Protein AF-A0A328PUM5-F1 (afdb_monomer_lite)

Secondary structure (DSSP, 8-state):
--PPPHHHHHHHHHHHTS-TT--GGG--HHHHHHHHHHHHHHHS-----S--------TTTSPP-----HHHHHHHHHHHHHHHT-

Structure (mmCIF, N/CA/C/O backbone):
data_AF-A0A328PUM5-F1
#
_entry.id   AF-A0A328PUM5-F1
#
loop_
_atom_site.group_PDB
_atom_site.id
_atom_site.type_symbol
_atom_site.label_atom_id
_atom_site.label_alt_id
_atom_site.label_comp_id
_atom_site.label_asym_id
_atom_site.label_entity_id
_atom_site.label_seq_id
_atom_site.pdbx_PDB_ins_code
_atom_s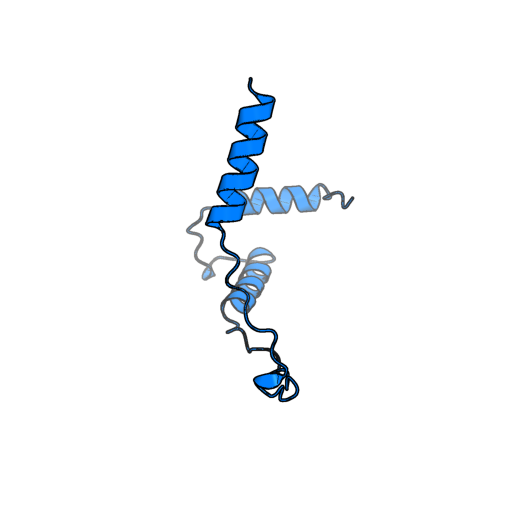ite.Cartn_x
_atom_site.Cartn_y
_atom_site.Cartn_z
_atom_site.occupancy
_atom_site.B_iso_or_equiv
_atom_site.auth_seq_id
_atom_site.auth_comp_id
_atom_site.auth_asym_id
_atom_site.auth_atom_id
_atom_site.pdbx_PDB_model_num
ATOM 1 N N . MET A 1 1 ? 10.096 21.724 -1.731 1.00 40.72 1 MET A N 1
ATOM 2 C CA . MET A 1 1 ? 9.387 21.579 -3.020 1.00 40.72 1 MET A CA 1
ATOM 3 C C . MET A 1 1 ? 10.332 20.832 -3.952 1.00 40.72 1 MET A C 1
ATOM 5 O O . MET A 1 1 ? 11.354 21.393 -4.323 1.00 40.72 1 MET A O 1
ATOM 9 N N . PHE A 1 2 ? 10.116 19.531 -4.170 1.00 49.00 2 PHE A N 1
ATOM 10 C CA . PHE A 1 2 ? 11.002 18.713 -5.008 1.00 49.00 2 PHE A CA 1
ATOM 11 C C . PHE A 1 2 ? 10.596 18.900 -6.468 1.00 49.00 2 PHE A C 1
ATOM 13 O O . PHE A 1 2 ? 9.538 18.433 -6.879 1.00 49.00 2 PHE A O 1
ATOM 20 N N . TRP A 1 3 ? 11.412 19.625 -7.225 1.00 63.47 3 TRP A N 1
ATOM 21 C CA . TRP A 1 3 ? 11.199 19.820 -8.652 1.00 63.47 3 TRP A CA 1
ATOM 22 C C . TRP A 1 3 ? 11.629 18.550 -9.389 1.00 63.47 3 TRP A C 1
ATOM 24 O O . TRP A 1 3 ? 12.774 18.113 -9.275 1.00 63.47 3 TRP A O 1
ATOM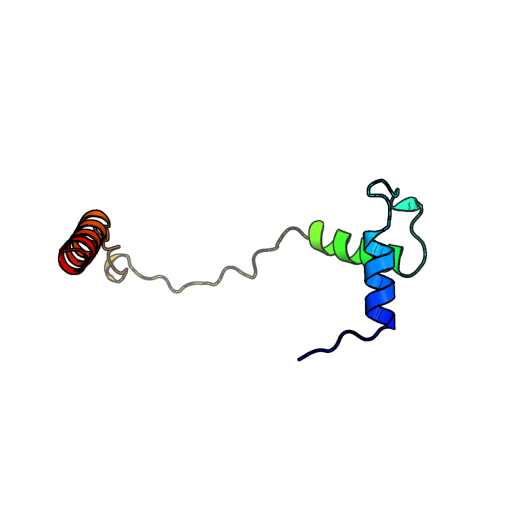 34 N N . LEU A 1 4 ? 10.687 17.927 -10.095 1.00 70.50 4 LEU A N 1
ATOM 35 C CA . LEU A 1 4 ? 10.965 16.828 -11.015 1.00 70.50 4 LEU A CA 1
ATOM 36 C C . LEU A 1 4 ? 11.832 17.363 -12.157 1.00 70.50 4 LEU A C 1
ATOM 38 O O . LEU A 1 4 ? 11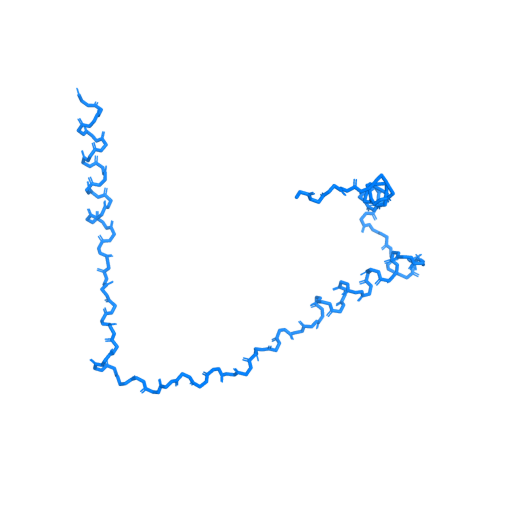.431 18.292 -12.852 1.00 70.50 4 LEU A O 1
ATOM 42 N N . THR A 1 5 ? 13.018 16.789 -12.345 1.00 80.19 5 THR A N 1
ATOM 43 C CA . THR A 1 5 ? 13.869 17.112 -13.495 1.00 80.19 5 THR A CA 1
ATOM 44 C C . THR A 1 5 ? 13.230 16.597 -14.786 1.00 80.19 5 THR A C 1
ATOM 46 O O . THR A 1 5 ? 12.532 15.577 -14.775 1.00 80.19 5 THR A O 1
ATOM 49 N N . GLU A 1 6 ? 13.478 17.273 -15.912 1.00 74.44 6 GLU A N 1
ATOM 50 C CA . GLU A 1 6 ? 12.910 16.901 -17.222 1.00 74.44 6 GLU A CA 1
ATOM 51 C C . GLU A 1 6 ? 13.198 15.441 -17.602 1.00 74.44 6 GLU A C 1
ATOM 53 O O . GLU A 1 6 ? 12.340 14.760 -18.164 1.00 74.44 6 GLU A O 1
ATOM 58 N N . ASP A 1 7 ? 14.366 14.920 -17.221 1.00 76.56 7 ASP A N 1
ATOM 59 C CA . ASP A 1 7 ? 14.744 13.523 -17.450 1.00 76.56 7 ASP A CA 1
ATOM 60 C C . ASP A 1 7 ? 13.863 12.527 -16.693 1.00 76.56 7 ASP A C 1
ATOM 62 O O . ASP A 1 7 ? 13.569 11.439 -17.194 1.00 76.56 7 ASP A O 1
ATOM 66 N N . VAL A 1 8 ? 13.447 12.869 -15.473 1.00 74.50 8 VAL A N 1
ATOM 67 C CA . VAL A 1 8 ? 12.553 12.016 -14.681 1.00 74.50 8 VAL A CA 1
ATOM 68 C 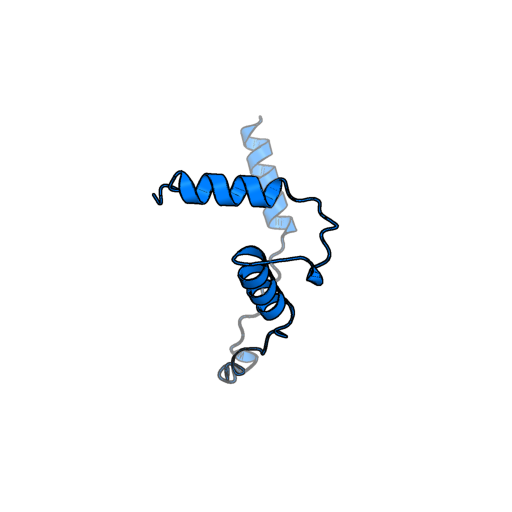C . VAL A 1 8 ? 11.132 12.124 -15.222 1.00 74.50 8 VAL A C 1
ATOM 70 O O . VAL A 1 8 ? 10.462 11.105 -15.358 1.00 74.50 8 VAL A O 1
ATOM 73 N N . HIS A 1 9 ? 10.703 13.323 -15.617 1.00 71.44 9 HIS A N 1
ATOM 74 C CA . HIS A 1 9 ? 9.403 13.541 -16.248 1.00 71.44 9 HIS A CA 1
ATOM 75 C C . HIS A 1 9 ? 9.242 12.714 -17.534 1.00 71.44 9 HIS A C 1
ATOM 77 O O . HIS A 1 9 ? 8.270 11.973 -17.672 1.00 71.44 9 HIS A O 1
ATOM 83 N N . LYS A 1 10 ? 10.239 12.736 -18.430 1.00 72.62 10 LYS A N 1
ATOM 84 C CA . LYS A 1 10 ? 10.242 11.924 -19.661 1.00 72.62 10 LYS A CA 1
ATOM 85 C C . LYS A 1 10 ? 10.179 10.422 -19.381 1.00 72.62 10 LYS A C 1
ATOM 87 O O . LYS A 1 10 ? 9.469 9.700 -20.073 1.00 72.62 10 LYS A O 1
ATOM 92 N N . LYS A 1 11 ? 10.885 9.942 -18.351 1.00 72.94 11 LYS A N 1
ATOM 93 C CA . LYS A 1 11 ? 10.845 8.524 -17.946 1.00 72.94 11 LYS A CA 1
ATOM 94 C C . LYS A 1 11 ? 9.482 8.105 -17.399 1.00 72.94 11 LYS A C 1
ATOM 96 O O . LYS A 1 11 ? 9.097 6.961 -17.606 1.00 72.94 11 LYS A O 1
ATOM 101 N N . ILE A 1 12 ? 8.777 9.008 -16.715 1.00 69.31 12 ILE A N 1
ATOM 102 C CA . ILE A 1 12 ? 7.425 8.761 -16.202 1.00 69.31 12 ILE A CA 1
ATOM 103 C C . ILE A 1 12 ? 6.422 8.701 -17.356 1.00 69.31 12 ILE A C 1
ATOM 105 O O . ILE A 1 12 ? 5.663 7.743 -17.428 1.00 69.31 12 ILE A O 1
ATOM 109 N N . LEU A 1 13 ? 6.454 9.664 -18.284 1.00 66.69 13 LEU A N 1
ATOM 110 C CA . LEU A 1 13 ? 5.563 9.659 -19.452 1.00 66.69 13 LEU A CA 1
ATOM 111 C C . LEU A 1 13 ? 5.743 8.393 -20.295 1.00 66.69 13 LEU A C 1
ATOM 113 O O . LEU A 1 13 ? 4.776 7.695 -20.574 1.00 66.69 13 LEU A O 1
ATOM 117 N N . TYR A 1 14 ? 6.993 8.026 -20.582 1.00 66.88 14 TYR A N 1
ATOM 118 C CA . TYR A 1 14 ? 7.314 6.809 -21.330 1.00 66.88 14 TYR A CA 1
ATOM 119 C C . TYR A 1 14 ? 6.924 5.508 -20.607 1.00 66.88 14 TYR A C 1
ATOM 121 O O . TYR A 1 14 ? 6.835 4.459 -21.237 1.00 66.88 14 TYR A O 1
ATOM 129 N N . PHE A 1 15 ? 6.742 5.549 -19.285 1.00 64.69 15 PHE A N 1
ATOM 130 C CA . PHE A 1 15 ? 6.240 4.418 -18.505 1.00 64.69 15 PHE A CA 1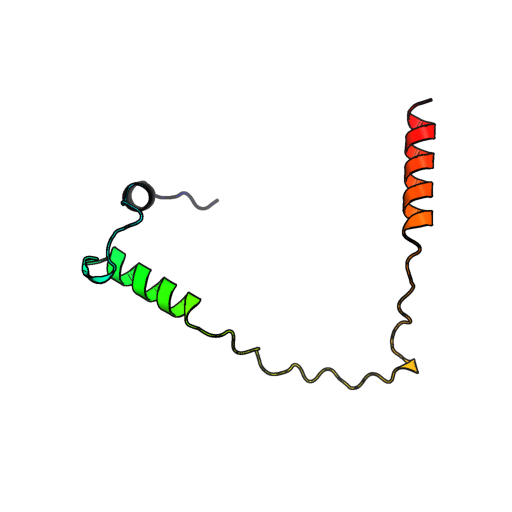
ATOM 131 C C . PHE A 1 15 ? 4.705 4.357 -18.510 1.00 64.69 15 PHE A C 1
ATOM 133 O O . PHE A 1 15 ? 4.150 3.268 -18.558 1.00 64.69 15 PHE A O 1
ATOM 140 N N . ILE A 1 16 ? 4.021 5.507 -18.490 1.00 66.06 16 ILE A N 1
ATOM 141 C CA . ILE A 1 16 ? 2.549 5.593 -18.554 1.00 66.06 16 ILE A CA 1
ATOM 142 C C . ILE A 1 16 ? 2.026 5.216 -19.948 1.00 66.06 16 ILE A C 1
ATOM 144 O O . ILE A 1 16 ? 0.952 4.638 -20.059 1.00 66.06 16 ILE A O 1
ATOM 148 N N . GLU A 1 17 ? 2.781 5.524 -21.002 1.00 64.38 17 GLU A N 1
ATOM 149 C CA . GLU A 1 17 ? 2.431 5.184 -22.388 1.00 64.38 17 GLU A CA 1
ATOM 150 C C . GLU A 1 17 ? 2.690 3.707 -22.753 1.00 64.38 17 GLU A C 1
ATOM 152 O O . GLU A 1 17 ? 2.383 3.297 -23.874 1.00 64.38 17 GLU A O 1
ATOM 157 N N . GLU A 1 18 ? 3.253 2.887 -21.853 1.00 60.56 18 GLU A N 1
ATOM 158 C CA . GLU A 1 18 ? 3.409 1.456 -22.131 1.00 60.56 18 GLU A CA 1
ATOM 159 C C . GLU A 1 18 ? 2.057 0.728 -22.113 1.00 60.56 18 GLU A C 1
ATOM 161 O O . GLU A 1 18 ? 1.251 0.948 -21.209 1.00 60.56 18 GLU A O 1
ATOM 166 N N . PRO A 1 19 ? 1.809 -0.188 -23.067 1.00 63.72 19 PRO A N 1
ATOM 167 C CA . PRO A 1 19 ? 0.606 -1.007 -23.052 1.00 63.72 19 PRO A CA 1
ATOM 168 C C . PRO A 1 19 ? 0.567 -1.880 -21.789 1.00 63.72 19 PRO A C 1
ATOM 170 O O . PRO A 1 19 ? 1.563 -2.524 -21.438 1.00 63.72 19 PRO A O 1
ATOM 173 N N . GLU A 1 20 ? -0.599 -1.925 -21.135 1.00 59.56 20 GLU A N 1
ATOM 174 C CA . GLU A 1 20 ? -0.830 -2.650 -19.871 1.00 59.56 20 GLU A CA 1
ATOM 175 C C . GLU A 1 20 ? -0.452 -4.145 -19.953 1.00 59.56 20 GLU A C 1
ATOM 177 O O . GLU A 1 20 ? -0.039 -4.732 -18.955 1.00 59.56 20 GLU A O 1
ATOM 182 N N . ASP A 1 21 ? -0.495 -4.734 -21.155 1.00 58.03 21 ASP A N 1
ATOM 183 C CA . ASP A 1 21 ? -0.220 -6.151 -21.445 1.00 58.03 21 ASP A CA 1
ATOM 184 C C . ASP A 1 21 ? 1.250 -6.471 -21.793 1.00 58.03 21 ASP A C 1
ATOM 186 O O . ASP A 1 21 ? 1.563 -7.453 -22.474 1.00 58.03 21 ASP A O 1
ATOM 190 N N . THR A 1 22 ? 2.202 -5.657 -21.340 1.00 65.19 22 THR A N 1
ATOM 191 C CA . THR A 1 22 ? 3.623 -5.955 -21.572 1.00 65.19 22 THR A CA 1
ATOM 192 C C . THR A 1 22 ? 4.059 -7.167 -20.734 1.00 65.19 22 THR A C 1
ATOM 194 O O . THR A 1 22 ? 4.224 -7.059 -19.517 1.00 65.19 22 THR A O 1
ATOM 197 N N . ASP A 1 23 ? 4.286 -8.327 -21.375 1.00 70.75 23 ASP A N 1
ATOM 198 C CA . ASP A 1 23 ? 4.788 -9.536 -20.698 1.00 70.75 23 ASP A CA 1
ATOM 199 C C . ASP A 1 23 ? 6.082 -9.193 -19.927 1.00 70.75 23 ASP A C 1
ATOM 201 O O . ASP A 1 23 ? 7.076 -8.783 -20.547 1.00 70.75 23 ASP A O 1
ATOM 205 N N . PRO A 1 24 ? 6.129 -9.400 -18.595 1.00 67.56 24 PRO A N 1
ATOM 206 C CA . PRO A 1 24 ? 7.293 -9.113 -17.759 1.00 67.56 24 PRO A CA 1
ATOM 207 C C . PRO A 1 24 ? 8.612 -9.714 -18.255 1.00 67.56 24 PRO A C 1
ATOM 209 O O . PRO A 1 24 ? 9.694 -9.229 -17.903 1.00 67.56 24 PRO A O 1
ATOM 212 N N . LYS A 1 25 ? 8.553 -10.787 -19.053 1.00 74.12 25 LYS A N 1
ATOM 213 C CA . LYS A 1 25 ? 9.729 -11.436 -19.653 1.00 74.12 25 LYS A CA 1
ATOM 214 C C . LYS A 1 25 ? 10.409 -10.586 -20.723 1.00 74.12 25 LYS A C 1
ATOM 216 O O . LYS A 1 25 ? 11.605 -10.763 -20.945 1.00 74.12 25 LYS A O 1
ATOM 221 N N . THR A 1 26 ? 9.676 -9.672 -21.349 1.00 78.81 26 THR A N 1
ATOM 222 C CA . THR A 1 26 ? 10.175 -8.791 -22.415 1.00 78.81 26 THR A CA 1
ATOM 223 C C . THR A 1 26 ? 10.802 -7.502 -21.877 1.00 78.81 26 THR A C 1
ATOM 225 O O . THR A 1 26 ? 11.473 -6.785 -22.615 1.00 78.81 26 THR A O 1
ATOM 228 N N . LEU A 1 27 ? 10.665 -7.227 -20.574 1.00 76.31 27 LEU A N 1
ATOM 229 C CA . LEU A 1 27 ? 11.232 -6.040 -19.939 1.00 76.31 27 LEU A CA 1
ATOM 230 C C . LEU A 1 27 ? 12.769 -6.092 -19.920 1.00 76.31 27 LEU A C 1
ATOM 232 O O . LEU A 1 27 ? 13.376 -7.039 -19.409 1.00 76.31 27 LEU A O 1
ATOM 236 N N . VAL A 1 28 ? 13.415 -5.016 -20.379 1.00 81.31 28 VAL A N 1
ATOM 237 C CA . VAL A 1 28 ? 14.883 -4.863 -20.388 1.00 81.31 28 VAL A CA 1
ATOM 238 C C . VAL A 1 28 ? 15.307 -3.604 -19.618 1.00 81.31 28 VAL A C 1
ATOM 240 O O . VAL A 1 28 ? 14.544 -2.652 -19.455 1.00 81.31 28 VAL A O 1
ATOM 243 N N . GLY A 1 29 ? 16.535 -3.607 -19.090 1.00 82.56 29 GLY A N 1
ATOM 244 C CA . GLY A 1 29 ? 17.161 -2.433 -18.477 1.00 82.56 29 GLY A CA 1
ATOM 245 C C . GLY A 1 29 ? 16.445 -1.927 -17.220 1.00 82.56 29 GLY A C 1
ATOM 246 O O . GLY A 1 29 ? 16.194 -2.685 -16.279 1.00 82.56 29 GLY A O 1
ATOM 247 N N . TYR A 1 30 ? 16.149 -0.624 -17.198 1.00 80.69 30 TYR A N 1
ATOM 248 C CA . TYR A 1 30 ? 15.549 0.069 -16.051 1.00 80.69 30 TYR A CA 1
ATOM 249 C C . TYR A 1 30 ? 14.158 -0.476 -15.690 1.00 80.69 30 TYR A C 1
ATOM 251 O O . TYR A 1 30 ? 13.885 -0.732 -14.518 1.00 80.69 30 TYR A O 1
ATOM 259 N N . LYS A 1 31 ? 13.325 -0.765 -16.696 1.00 77.00 31 LYS A N 1
ATOM 260 C CA . LYS A 1 31 ? 11.959 -1.279 -16.510 1.00 77.00 31 LYS A CA 1
ATOM 261 C C . LYS A 1 31 ? 11.950 -2.632 -15.797 1.00 77.00 31 LYS A C 1
ATOM 263 O O . LYS A 1 31 ? 11.230 -2.822 -14.821 1.00 77.00 31 LYS A O 1
ATOM 268 N N . ARG A 1 32 ? 12.855 -3.542 -16.180 1.00 81.31 32 ARG A N 1
ATOM 269 C CA . ARG A 1 32 ? 13.027 -4.844 -15.506 1.00 81.31 32 ARG A CA 1
ATOM 270 C C . ARG A 1 32 ? 13.448 -4.694 -14.042 1.00 81.31 32 ARG A C 1
ATOM 272 O O . ARG A 1 32 ? 13.047 -5.495 -13.197 1.00 81.31 32 ARG A O 1
ATOM 279 N N . LYS A 1 33 ? 14.290 -3.699 -13.745 1.00 83.06 33 LYS A N 1
ATOM 280 C CA . LYS A 1 33 ? 14.777 -3.428 -12.386 1.00 83.06 33 LYS A CA 1
ATOM 281 C C . LYS A 1 33 ? 13.643 -2.943 -11.483 1.00 83.06 33 LYS A C 1
ATOM 283 O O . LYS A 1 33 ? 13.480 -3.494 -10.395 1.00 83.06 33 LYS A O 1
ATOM 288 N N . GLU A 1 34 ? 12.859 -1.967 -11.934 1.00 80.69 34 GLU A N 1
ATOM 289 C CA . GLU A 1 34 ? 11.717 -1.457 -11.164 1.00 80.69 34 GLU A CA 1
ATOM 290 C C . GLU A 1 34 ? 10.605 -2.506 -11.047 1.00 80.69 34 GLU A C 1
ATOM 292 O O . GLU A 1 34 ? 10.117 -2.736 -9.943 1.00 80.69 34 GLU A O 1
ATOM 297 N N . TYR A 1 35 ? 10.292 -3.253 -12.113 1.00 82.38 35 TYR A N 1
ATOM 298 C CA . TYR A 1 35 ? 9.325 -4.357 -12.045 1.00 82.38 35 TYR A CA 1
ATOM 299 C C . TYR A 1 35 ? 9.687 -5.370 -10.950 1.00 82.38 35 TYR A C 1
ATOM 301 O O . TYR A 1 35 ? 8.868 -5.682 -10.089 1.00 82.38 35 TYR A O 1
ATOM 309 N N . LYS A 1 36 ? 10.946 -5.834 -10.905 1.00 81.00 36 LYS A N 1
ATOM 310 C CA . LYS A 1 36 ? 11.413 -6.745 -9.844 1.00 81.00 36 LYS A CA 1
ATOM 311 C C . LYS A 1 36 ? 11.310 -6.125 -8.452 1.00 81.00 36 LYS A C 1
ATOM 313 O O . LYS A 1 36 ? 10.994 -6.830 -7.495 1.00 81.00 36 LYS A O 1
ATOM 318 N N . ARG A 1 37 ? 11.587 -4.826 -8.321 1.00 81.56 37 ARG A N 1
ATOM 319 C CA . ARG A 1 37 ? 11.484 -4.103 -7.049 1.00 81.56 37 ARG A CA 1
ATOM 320 C C . ARG A 1 37 ? 10.039 -4.075 -6.552 1.00 81.56 37 ARG A C 1
ATOM 322 O O . ARG A 1 37 ? 9.800 -4.423 -5.397 1.00 81.56 37 ARG A O 1
ATOM 329 N N . TYR A 1 38 ? 9.087 -3.723 -7.411 1.00 79.56 38 TYR A N 1
ATOM 330 C CA . TYR A 1 38 ? 7.665 -3.732 -7.065 1.00 79.56 38 TYR A CA 1
ATOM 331 C C . TYR A 1 38 ? 7.152 -5.145 -6.801 1.00 79.56 38 TYR A C 1
ATOM 333 O O . TYR A 1 38 ? 6.469 -5.363 -5.804 1.00 79.56 38 TYR A O 1
ATOM 341 N N . GLN A 1 39 ? 7.568 -6.127 -7.604 1.00 79.31 39 GLN A N 1
ATOM 342 C CA . GLN A 1 39 ? 7.229 -7.530 -7.384 1.00 79.31 39 GLN A CA 1
ATOM 343 C C . GLN A 1 39 ? 7.679 -8.004 -5.997 1.00 79.31 39 GLN A C 1
ATOM 345 O O . GLN A 1 39 ? 6.898 -8.638 -5.300 1.00 79.31 39 GLN A O 1
ATOM 350 N N . GLN A 1 40 ? 8.890 -7.646 -5.554 1.00 77.38 40 GLN A N 1
ATOM 351 C CA . GLN A 1 40 ? 9.376 -7.961 -4.204 1.00 77.38 40 GLN A CA 1
ATOM 352 C C . GLN A 1 40 ? 8.583 -7.263 -3.094 1.00 77.38 40 GLN A C 1
ATOM 354 O O . GLN A 1 40 ? 8.435 -7.822 -2.007 1.00 77.38 40 GLN A O 1
ATOM 359 N N . PHE A 1 41 ? 8.104 -6.042 -3.336 1.00 74.38 41 PHE A N 1
ATOM 360 C CA . PHE A 1 41 ? 7.243 -5.321 -2.397 1.00 74.38 41 PHE A CA 1
ATOM 361 C C . PHE A 1 41 ? 5.879 -5.997 -2.257 1.00 74.38 41 PHE A C 1
ATOM 363 O O . PHE A 1 41 ? 5.433 -6.225 -1.138 1.00 74.38 41 PHE A O 1
ATOM 370 N N . LEU A 1 42 ? 5.262 -6.369 -3.378 1.00 72.88 42 LEU A N 1
ATOM 371 C CA . LEU A 1 42 ? 3.953 -7.022 -3.416 1.00 72.88 42 LEU A CA 1
ATOM 372 C C . LEU A 1 42 ? 4.013 -8.475 -2.925 1.00 72.88 42 LEU A C 1
ATOM 374 O O . LEU A 1 42 ? 3.095 -8.949 -2.263 1.00 72.88 42 LEU A O 1
ATOM 378 N N . SER A 1 43 ? 5.109 -9.189 -3.201 1.00 71.38 43 SER A N 1
ATOM 379 C CA . SER A 1 43 ? 5.296 -10.578 -2.768 1.00 71.38 43 SER A CA 1
ATOM 380 C C . SER A 1 43 ? 5.737 -10.701 -1.311 1.00 71.38 43 SER A C 1
ATOM 382 O O . SER A 1 43 ? 5.667 -11.788 -0.731 1.00 71.38 43 SER A O 1
ATOM 384 N N . LYS A 1 44 ? 6.245 -9.622 -0.701 1.00 71.31 44 LYS A N 1
ATOM 385 C CA . LYS A 1 44 ? 6.559 -9.612 0.727 1.00 71.31 44 LYS A CA 1
ATOM 386 C C . LYS A 1 44 ? 5.247 -9.668 1.501 1.00 71.31 44 LYS A C 1
ATOM 388 O O . LYS A 1 44 ? 4.620 -8.647 1.759 1.00 71.31 44 LYS A O 1
ATOM 393 N N . LYS A 1 45 ? 4.873 -10.873 1.945 1.00 63.44 45 LYS A N 1
ATOM 394 C CA . LYS A 1 45 ? 3.891 -11.032 3.023 1.00 63.44 45 LYS A CA 1
ATOM 395 C C . LYS A 1 45 ? 4.331 -10.130 4.172 1.00 63.44 45 LYS A C 1
ATOM 397 O O . LYS A 1 45 ? 5.454 -10.283 4.664 1.00 63.44 45 LYS A O 1
ATOM 402 N N . TYR A 1 46 ? 3.481 -9.175 4.545 1.00 62.00 46 TYR A N 1
ATOM 403 C CA . TYR A 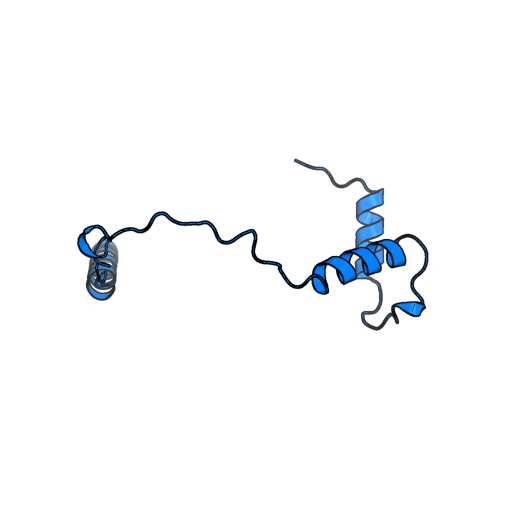1 46 ? 3.715 -8.286 5.675 1.00 62.00 46 TYR A CA 1
ATOM 404 C C . TYR A 1 46 ? 4.011 -9.156 6.898 1.00 62.00 46 TYR A C 1
ATOM 406 O O . TYR A 1 46 ? 3.127 -9.832 7.420 1.00 62.00 46 TYR A O 1
ATOM 414 N N . LYS A 1 47 ? 5.281 -9.223 7.307 1.00 61.44 47 LYS A N 1
ATOM 415 C CA . LYS A 1 47 ? 5.634 -9.818 8.591 1.00 61.44 47 LYS A CA 1
ATOM 416 C C . LYS A 1 47 ? 5.244 -8.760 9.613 1.00 61.44 47 LYS A C 1
ATOM 418 O O . LYS A 1 47 ? 5.880 -7.703 9.578 1.00 61.44 47 LYS A O 1
ATOM 423 N N . PRO A 1 48 ? 4.226 -8.984 10.464 1.00 60.78 48 PRO A N 1
ATOM 424 C CA . PRO A 1 48 ? 3.943 -8.037 11.524 1.00 60.78 48 PRO A CA 1
ATOM 425 C C . PRO A 1 48 ? 5.248 -7.818 12.287 1.00 60.78 48 PRO A C 1
ATOM 427 O O . PRO A 1 48 ? 5.918 -8.771 12.701 1.00 60.78 48 PRO A O 1
ATOM 430 N N . THR A 1 49 ? 5.666 -6.558 12.367 1.00 64.75 49 THR A N 1
ATOM 431 C CA . THR A 1 49 ? 6.755 -6.139 13.242 1.00 64.75 49 THR A CA 1
ATOM 432 C C . THR A 1 49 ? 6.468 -6.721 14.620 1.00 64.75 49 THR A C 1
ATOM 434 O O . THR A 1 49 ? 5.317 -6.702 15.052 1.00 64.75 49 THR A O 1
ATOM 437 N N . LYS A 1 50 ? 7.499 -7.333 15.231 1.00 66.12 50 LYS A N 1
ATOM 438 C CA . LYS A 1 50 ? 7.474 -8.026 16.534 1.00 66.12 50 LYS A CA 1
ATOM 439 C C . LYS A 1 50 ? 6.283 -7.576 17.374 1.00 66.12 50 LYS A C 1
ATOM 441 O O . LYS A 1 50 ? 6.222 -6.386 17.673 1.00 66.12 50 LYS A O 1
ATOM 446 N N . HIS A 1 51 ? 5.394 -8.509 17.739 1.00 62.78 51 HIS A N 1
ATOM 447 C CA . HIS A 1 51 ? 4.275 -8.247 18.643 1.00 62.78 51 HIS A CA 1
ATOM 448 C C . HIS A 1 51 ? 4.740 -7.287 19.736 1.00 62.78 51 HIS A C 1
ATOM 450 O O . HIS A 1 51 ? 5.585 -7.653 20.560 1.00 62.78 51 HIS A O 1
ATOM 456 N N . PHE A 1 52 ? 4.263 -6.042 19.680 1.00 63.53 52 PHE A N 1
ATOM 457 C CA . PHE A 1 52 ? 4.488 -5.101 20.759 1.00 63.53 52 PHE A CA 1
ATOM 458 C C . PHE A 1 52 ? 3.932 -5.797 21.995 1.00 63.53 52 PHE A C 1
ATOM 460 O O . PHE A 1 52 ? 2.740 -6.102 22.052 1.00 63.53 52 PHE A O 1
ATOM 467 N N . LYS A 1 53 ? 4.810 -6.135 22.943 1.00 66.75 53 LYS A N 1
ATOM 468 C CA . LYS A 1 53 ? 4.388 -6.598 24.261 1.00 66.75 53 LYS A CA 1
ATOM 469 C C . LYS A 1 53 ? 3.777 -5.384 24.942 1.00 66.75 53 LYS A C 1
ATOM 471 O O . LYS A 1 53 ? 4.465 -4.650 25.644 1.00 66.75 53 LYS A O 1
ATOM 476 N N . VAL A 1 54 ? 2.513 -5.120 24.634 1.00 68.69 54 VAL A N 1
ATOM 477 C CA . VAL A 1 54 ? 1.716 -4.146 25.366 1.00 68.69 54 VAL A CA 1
ATOM 478 C C . VAL A 1 54 ? 1.710 -4.621 26.821 1.00 68.69 54 VAL A C 1
ATOM 480 O O . VAL A 1 54 ? 1.495 -5.818 27.051 1.00 68.69 54 VAL A O 1
ATOM 483 N N . PRO A 1 55 ? 2.014 -3.753 27.799 1.00 74.81 55 PRO A N 1
ATOM 484 C CA . PRO A 1 55 ? 1.885 -4.126 29.198 1.00 74.81 55 PRO A CA 1
ATOM 485 C C . PRO A 1 55 ? 0.458 -4.621 29.450 1.00 74.81 55 PRO A C 1
ATOM 487 O O . PRO A 1 55 ? -0.499 -4.097 28.880 1.00 74.81 55 PRO A O 1
ATOM 490 N N . PHE A 1 56 ? 0.321 -5.657 30.274 1.00 78.19 56 PHE A N 1
ATOM 491 C CA . PHE A 1 56 ? -0.987 -6.153 30.680 1.00 78.19 56 PHE A CA 1
ATOM 492 C C . PHE A 1 56 ? -1.703 -5.050 31.467 1.00 78.19 56 PHE A C 1
ATOM 494 O O . PHE A 1 56 ? -1.273 -4.690 32.561 1.00 78.19 56 PHE A O 1
ATOM 501 N N . ILE A 1 57 ? -2.770 -4.500 30.891 1.00 74.06 57 ILE A N 1
ATOM 502 C CA . ILE A 1 57 ? -3.643 -3.528 31.550 1.00 74.06 57 ILE A CA 1
ATOM 503 C C . ILE A 1 57 ? -4.861 -4.314 32.047 1.00 74.06 57 ILE A C 1
ATOM 505 O O . ILE A 1 57 ? -5.611 -4.835 31.218 1.00 74.06 57 ILE A O 1
ATOM 509 N N . PRO A 1 58 ? -5.073 -4.438 33.371 1.00 80.69 58 PRO A N 1
ATOM 510 C CA . PRO A 1 58 ? -6.285 -5.046 33.903 1.00 80.69 58 PRO A CA 1
ATOM 511 C C . PRO A 1 58 ? -7.522 -4.323 33.361 1.00 80.69 58 PRO A C 1
ATOM 513 O O . PRO A 1 58 ? -7.520 -3.100 33.222 1.00 80.69 58 PRO A O 1
ATOM 516 N N . SER A 1 59 ? -8.600 -5.058 33.093 1.00 73.56 59 SER A N 1
ATOM 517 C CA . SER A 1 59 ? -9.844 -4.494 32.544 1.00 73.56 59 SER A CA 1
ATOM 518 C C . SER A 1 59 ? -10.434 -3.367 33.404 1.00 73.56 59 SER A C 1
ATOM 520 O O . SER A 1 59 ? -11.091 -2.476 32.873 1.00 73.56 59 SER A O 1
ATOM 522 N N . SER A 1 60 ? -10.138 -3.342 34.706 1.00 76.56 60 SER A N 1
ATOM 523 C CA . SER A 1 60 ? -10.495 -2.256 35.627 1.00 76.56 60 SER A CA 1
ATOM 524 C C . SER A 1 60 ? -9.810 -0.915 35.328 1.00 76.56 60 SER A C 1
ATOM 526 O O . SER A 1 60 ? -10.369 0.126 35.659 1.00 76.56 60 SER A O 1
ATOM 528 N N . PHE A 1 61 ? -8.632 -0.933 34.698 1.00 72.81 61 PHE A N 1
ATOM 529 C CA . PHE A 1 61 ? -7.892 0.254 34.250 1.00 72.81 61 PHE A CA 1
ATOM 530 C C . PHE A 1 61 ? -8.131 0.578 32.773 1.00 72.81 61 PHE A C 1
ATOM 532 O O . PHE A 1 61 ? -7.703 1.630 32.297 1.00 72.81 61 PHE A O 1
ATOM 539 N N . SER A 1 62 ? -8.801 -0.310 32.033 1.00 71.12 62 SER A N 1
ATOM 540 C CA . SER A 1 62 ? -9.205 -0.003 30.667 1.00 71.12 62 SER A CA 1
ATOM 541 C C . SER A 1 62 ? -10.262 1.100 30.699 1.00 71.12 62 SER A C 1
ATOM 543 O O . SER A 1 62 ? -11.229 1.026 31.462 1.00 71.12 62 SER A O 1
ATOM 545 N N . ALA A 1 63 ? -10.063 2.150 29.900 1.00 72.19 63 ALA A N 1
ATOM 546 C CA . ALA A 1 63 ? -11.092 3.160 29.722 1.00 72.19 63 ALA A CA 1
ATOM 547 C C . ALA A 1 63 ? -12.349 2.442 29.223 1.00 72.19 63 ALA A C 1
ATOM 549 O O . ALA A 1 63 ? -12.309 1.779 28.184 1.00 72.19 63 ALA A O 1
ATOM 550 N N . LYS A 1 64 ? -13.449 2.535 29.981 1.00 70.81 64 LYS A N 1
ATOM 551 C CA . LYS A 1 64 ? -14.748 2.054 29.509 1.00 70.81 64 LYS A CA 1
ATOM 552 C C . LYS A 1 64 ? -14.970 2.717 28.158 1.00 70.81 64 LYS A C 1
ATOM 554 O O . LYS A 1 64 ? -14.930 3.945 28.089 1.00 70.81 64 LYS A O 1
ATOM 559 N N . ALA A 1 65 ? -15.137 1.919 27.106 1.00 66.31 65 ALA A N 1
ATOM 560 C CA . ALA A 1 65 ? -15.518 2.444 25.809 1.00 66.31 65 ALA A CA 1
ATOM 561 C C . ALA A 1 65 ? -16.816 3.220 26.036 1.00 66.31 65 ALA A C 1
ATOM 563 O O . ALA A 1 65 ? -17.857 2.612 26.292 1.00 66.31 65 ALA A O 1
ATOM 564 N N . SER A 1 66 ? -16.744 4.555 26.061 1.00 64.81 66 SER A N 1
ATOM 565 C CA . SER A 1 66 ? -17.966 5.330 26.057 1.00 64.81 66 SER A CA 1
ATOM 566 C C . SER A 1 66 ? -18.568 5.047 24.694 1.00 64.81 66 SER A C 1
ATOM 568 O O . SER A 1 66 ? -17.960 5.295 23.652 1.00 64.81 66 SER A O 1
ATOM 570 N N . THR A 1 67 ? -19.728 4.406 24.692 1.00 64.56 67 THR A N 1
ATOM 571 C CA . THR A 1 67 ? -20.587 4.417 23.522 1.00 64.56 67 THR A CA 1
ATOM 572 C C . THR A 1 67 ? -20.936 5.879 23.320 1.00 64.56 67 THR A C 1
ATOM 574 O O . THR A 1 67 ? -21.835 6.401 23.976 1.00 64.56 67 THR A O 1
ATOM 577 N N . GLN A 1 68 ? -20.139 6.579 22.513 1.00 66.19 68 GLN A N 1
ATOM 578 C CA . GLN A 1 68 ? -20.474 7.918 22.070 1.00 66.19 68 GLN A CA 1
ATOM 579 C C . GLN A 1 68 ? -21.827 7.776 21.384 1.00 66.19 68 GLN A C 1
ATOM 581 O O . GLN A 1 68 ? -21.945 7.063 20.386 1.00 66.19 68 GLN A O 1
ATOM 586 N N . ASN A 1 69 ? -22.866 8.360 21.980 1.00 73.50 69 ASN A N 1
ATOM 587 C CA . ASN A 1 69 ? -24.191 8.350 21.394 1.00 73.50 69 ASN A CA 1
ATOM 588 C C . ASN A 1 69 ? -24.153 9.283 20.181 1.00 73.50 69 ASN A C 1
ATOM 590 O O . ASN A 1 69 ? -24.441 10.473 20.279 1.00 73.50 69 ASN A O 1
ATOM 594 N N . TYR A 1 70 ? -23.710 8.755 19.037 1.00 76.88 70 TYR A N 1
ATOM 595 C CA . TYR A 1 70 ? -23.550 9.527 17.806 1.00 76.88 70 TYR A CA 1
ATOM 596 C C . TYR A 1 70 ? -24.854 10.219 17.396 1.00 76.88 70 TYR A C 1
ATOM 598 O O . TYR A 1 70 ? -24.803 11.261 16.751 1.00 76.88 70 TYR A O 1
ATOM 606 N N . GLN A 1 71 ? -26.006 9.696 17.825 1.00 79.25 71 GLN A N 1
ATOM 607 C CA . GLN A 1 71 ? -27.308 10.303 17.591 1.00 79.25 71 GLN A CA 1
ATOM 608 C C . GLN A 1 71 ? -27.445 11.677 18.267 1.00 79.25 71 GLN A C 1
ATOM 610 O O . GLN A 1 71 ? -27.847 12.627 17.603 1.00 79.25 71 GLN A O 1
ATOM 615 N N . GLU A 1 72 ? -27.030 11.821 19.530 1.00 77.50 72 GLU A N 1
ATOM 616 C CA . GLU A 1 72 ? -27.071 13.106 20.253 1.00 77.50 72 GLU A CA 1
ATOM 617 C C . GLU A 1 72 ? -26.148 14.146 19.606 1.00 77.50 72 GLU A C 1
ATOM 619 O O . GLU A 1 72 ? -26.501 15.318 19.477 1.00 77.50 72 GLU A O 1
ATOM 624 N N . ILE A 1 73 ? -24.979 13.707 19.133 1.00 81.56 73 ILE A N 1
ATOM 625 C CA . ILE A 1 73 ? -24.024 14.569 18.426 1.00 81.56 73 ILE A CA 1
ATOM 626 C C . ILE A 1 73 ? -24.629 15.046 17.098 1.00 81.56 73 ILE A C 1
ATOM 628 O O . ILE A 1 73 ? -24.568 16.232 16.773 1.00 81.56 73 ILE A O 1
ATOM 632 N N . ILE A 1 74 ? -25.249 14.142 16.335 1.00 83.69 74 ILE A N 1
ATOM 633 C CA . ILE A 1 74 ? -25.921 14.474 15.072 1.00 83.69 74 ILE A CA 1
ATOM 634 C C . ILE A 1 74 ? -27.083 15.445 15.310 1.00 83.69 74 ILE A C 1
ATOM 636 O O . ILE A 1 74 ? -27.240 16.405 14.555 1.00 83.69 74 ILE A O 1
ATOM 640 N N . GLU A 1 75 ? -27.896 15.218 16.341 1.00 85.19 75 GLU A N 1
ATOM 641 C CA . GLU A 1 75 ? -29.025 16.084 16.698 1.00 85.19 75 GLU A CA 1
ATOM 642 C C . GLU A 1 75 ? -28.567 17.484 17.109 1.00 85.19 75 GLU A C 1
ATOM 644 O O . GLU A 1 75 ? -29.133 18.471 16.637 1.00 85.19 75 GLU A O 1
ATOM 649 N N . TYR A 1 76 ? -27.488 17.581 17.887 1.00 84.81 76 TYR A N 1
ATOM 650 C CA . TYR A 1 76 ? -26.869 18.854 18.248 1.00 84.81 76 TYR A CA 1
ATOM 651 C C . TYR A 1 76 ? -26.441 19.658 17.010 1.00 84.81 76 TYR A C 1
ATOM 653 O O . TYR A 1 76 ? -26.832 20.817 16.855 1.00 84.81 76 TYR A O 1
ATOM 661 N N . PHE A 1 77 ? -25.703 19.040 16.080 1.00 86.25 77 PHE A N 1
ATOM 662 C CA . PHE A 1 77 ? -25.249 19.730 14.867 1.00 86.25 77 PHE A CA 1
ATOM 663 C C . PHE A 1 77 ? -26.399 20.087 13.915 1.00 86.25 77 PHE A C 1
ATOM 665 O O . PHE A 1 77 ? -26.374 21.154 13.301 1.00 86.25 77 PHE A O 1
ATOM 672 N N . LYS A 1 78 ? -27.443 19.253 13.825 1.00 86.25 78 LYS A N 1
ATOM 673 C CA . LYS A 1 78 ? -28.670 19.594 13.083 1.00 86.25 78 LYS A CA 1
ATOM 674 C C . LYS A 1 78 ? -29.399 20.789 13.695 1.00 86.25 78 LYS A C 1
ATOM 676 O O . LYS A 1 78 ? -29.907 21.627 12.950 1.00 86.25 78 LYS A O 1
ATOM 681 N N . GLY A 1 79 ? -29.446 20.875 15.025 1.00 84.69 79 GLY A N 1
ATOM 682 C CA . GLY A 1 79 ? -30.025 22.006 15.747 1.00 84.69 79 GLY A CA 1
ATOM 683 C C . GLY A 1 79 ? -29.293 23.311 15.445 1.00 84.69 79 GLY A C 1
ATOM 684 O O . GLY A 1 79 ? -29.938 24.297 15.096 1.00 84.69 79 GLY A O 1
ATOM 685 N N . LEU A 1 80 ? -27.957 23.292 15.484 1.00 85.06 80 LEU A N 1
ATOM 686 C CA . LEU A 1 80 ? -27.131 24.450 15.123 1.00 85.06 80 LEU A CA 1
ATOM 687 C C . LEU A 1 80 ? -27.372 24.900 13.678 1.00 85.06 80 LEU A C 1
ATOM 689 O O . LEU A 1 80 ? -27.671 26.067 13.444 1.00 85.06 80 LEU A O 1
ATOM 693 N N . TYR A 1 81 ? -27.337 23.969 12.721 1.00 82.00 81 TYR A N 1
ATOM 694 C CA . TYR A 1 81 ? -27.571 24.288 11.311 1.00 82.00 81 TYR A CA 1
ATOM 695 C C . TYR A 1 81 ? -28.984 24.840 11.057 1.00 82.00 81 TYR A C 1
ATOM 697 O O . TYR A 1 81 ? -29.175 25.729 10.233 1.00 82.00 81 TYR A O 1
ATOM 705 N N . SER A 1 82 ? -29.990 24.339 11.777 1.00 78.00 82 SER A N 1
ATOM 706 C CA . SER A 1 82 ? -31.371 24.826 11.660 1.00 78.00 82 SER A CA 1
ATOM 707 C C . SER A 1 82 ? -31.578 26.200 12.303 1.00 78.00 82 SER A C 1
ATOM 709 O O . SER A 1 82 ? -32.481 26.926 11.896 1.00 78.00 82 SER A O 1
ATOM 711 N N . ALA A 1 83 ? -30.782 26.545 13.318 1.00 76.38 83 ALA A N 1
ATOM 712 C CA . ALA A 1 83 ? -30.809 27.855 13.962 1.00 76.38 83 ALA A CA 1
ATOM 713 C C . ALA A 1 83 ? -30.089 28.926 13.129 1.00 76.38 83 ALA A C 1
ATOM 715 O O . ALA A 1 83 ? -30.503 30.076 13.151 1.00 76.38 83 ALA A O 1
ATOM 716 N N . GLU A 1 84 ? -29.045 28.549 12.389 1.00 71.44 84 GLU A N 1
ATOM 717 C CA . GLU A 1 84 ? -28.285 29.457 11.519 1.00 71.44 84 GLU A CA 1
ATOM 718 C C . GLU A 1 84 ? -29.005 29.757 10.189 1.00 71.44 84 GLU A C 1
ATOM 720 O O . GLU A 1 84 ? -28.805 30.816 9.604 1.00 71.44 84 GLU A O 1
ATOM 725 N N . ASN A 1 85 ? -29.878 28.852 9.727 1.00 67.12 85 ASN A N 1
ATOM 726 C CA . ASN A 1 85 ? -30.661 29.003 8.490 1.00 67.12 85 ASN A CA 1
ATOM 727 C C . ASN A 1 85 ? -32.119 29.465 8.719 1.00 67.12 85 ASN A C 1
ATOM 729 O O . ASN A 1 85 ? -32.983 29.217 7.872 1.00 67.12 85 ASN A O 1
ATOM 733 N N . LYS A 1 86 ? -32.407 30.102 9.859 1.00 51.97 86 LYS A N 1
ATOM 734 C CA . LYS A 1 86 ? -33.676 30.784 10.168 1.00 51.97 86 LYS A CA 1
ATOM 735 C C . LYS A 1 86 ? -33.443 32.278 10.324 1.00 51.97 86 LYS A C 1
ATOM 737 O O . LYS A 1 86 ? -34.325 33.032 9.863 1.00 51.97 86 LYS A O 1
#

Foldseek 3Di:
DDDDDPVNVVVVVVVVPDDPPDDLVPDDDPRVVVVVVVVCVVPPDPPPDPPPCDPDDPPVRPDDPPPPPVVVVVVVVVVVVVVVVD

Organism: NCBI:txid65123

pLDDT: mean 72.27, std 8.76, range [40.72, 86.25]

Sequence (86 aa):
MFWLTEDVHKKILYFIEEPEDTDPKTLVGYKRKEYKRYQQFLSKKYKPTKHFKVPFIPSSFSAKASTQNYQEIIEYFKGLYSAENK

Radius of gyration: 26.84 Å; chains: 1; bounding box: 51×42×59 Å